Protein AF-A0A3L9ITH1-F1 (afdb_monomer_lite)

Secondary structure (DSSP, 8-state):
--------SGGG--TT-------SS-S-SSS---PPPTT----EETTEE--

InterPro domains:
  IPR026869 Gamma-glutamyl-hercynylcysteine sulfoxide hydrolase EgtC-like [PF13230] (2-49)
  IPR029055 Nucleophile aminohydrolases, N-terminal [G3DSA:3.60.20.10] (1-51)

Foldseek 3Di:
DPPLDDDDCVVVDDPPAAADDDDPDDSDDVDDDDDADPPGDWDDDRNDTPD

Structure (mmCIF, N/CA/C/O backbone):
data_AF-A0A3L9ITH1-F1
#
_entry.id   AF-A0A3L9ITH1-F1
#
loop_
_atom_site.group_PDB
_atom_site.id
_atom_site.type_symbol
_atom_site.label_atom_id
_atom_site.label_alt_id
_atom_site.label_comp_id
_atom_site.label_asym_id
_atom_site.label_entity_id
_atom_site.label_seq_id
_atom_site.pdbx_PDB_ins_code
_atom_site.Cartn_x
_atom_site.Cartn_y
_atom_site.Cartn_z
_atom_site.occupancy
_atom_site.B_iso_or_equiv
_atom_site.auth_seq_id
_atom_site.auth_comp_id
_atom_site.auth_asym_id
_atom_site.auth_atom_id
_atom_site.pdbx_PDB_model_num
ATOM 1 N N . LEU A 1 1 ? -16.937 4.695 19.702 1.00 45.75 1 LEU A N 1
ATOM 2 C CA . LEU A 1 1 ? -16.496 5.926 19.028 1.00 45.75 1 LEU A CA 1
ATOM 3 C C . LEU A 1 1 ? -15.121 5.619 18.485 1.00 45.75 1 LEU A C 1
ATOM 5 O O . LEU A 1 1 ? -14.211 5.486 19.295 1.00 45.75 1 LEU A O 1
ATOM 9 N N . ASP A 1 2 ? -15.005 5.398 17.176 1.00 53.62 2 ASP A N 1
ATOM 10 C CA . ASP A 1 2 ? -13.692 5.534 16.545 1.00 53.62 2 ASP A CA 1
ATOM 11 C C . ASP A 1 2 ? -13.255 6.978 16.777 1.00 53.62 2 ASP A C 1
ATOM 13 O O . ASP A 1 2 ? -14.060 7.902 16.641 1.00 53.62 2 ASP A O 1
ATOM 17 N N . GLN A 1 3 ? -12.036 7.155 17.275 1.00 56.47 3 GLN A N 1
ATOM 18 C CA . GLN A 1 3 ? -11.456 8.484 17.373 1.00 56.47 3 GLN A CA 1
ATOM 19 C C . GLN A 1 3 ? -11.235 8.980 15.946 1.00 56.47 3 GLN A C 1
ATOM 21 O O . GLN A 1 3 ? -10.712 8.231 15.121 1.00 56.47 3 GLN A O 1
ATOM 26 N N . ASP A 1 4 ? -11.613 10.225 15.669 1.00 65.31 4 ASP A N 1
ATOM 27 C CA . ASP A 1 4 ? -11.158 10.931 14.475 1.00 65.31 4 ASP A CA 1
ATOM 28 C C . ASP A 1 4 ? -9.636 11.109 14.608 1.00 65.31 4 ASP A C 1
ATOM 30 O O . ASP A 1 4 ? -9.147 12.071 15.201 1.00 65.31 4 ASP A O 1
ATOM 34 N N . VAL A 1 5 ? -8.880 10.101 14.166 1.00 70.38 5 VAL A N 1
ATOM 35 C CA . VAL A 1 5 ? -7.418 10.120 14.169 1.00 70.38 5 VAL A CA 1
ATOM 36 C C . VAL A 1 5 ? -6.972 10.779 12.874 1.00 70.38 5 VAL A C 1
ATOM 38 O O . VAL A 1 5 ? -7.037 10.185 11.800 1.00 70.38 5 VAL A O 1
ATOM 41 N N . GLU A 1 6 ? -6.508 12.015 12.987 1.00 73.69 6 GLU A N 1
ATOM 42 C CA . GLU A 1 6 ? -5.850 12.722 11.897 1.00 73.69 6 GLU A CA 1
ATOM 43 C C . GLU A 1 6 ? -4.352 12.392 11.920 1.00 73.69 6 GLU A C 1
ATOM 45 O O . GLU A 1 6 ? -3.676 12.584 12.933 1.00 73.69 6 GLU A O 1
ATOM 50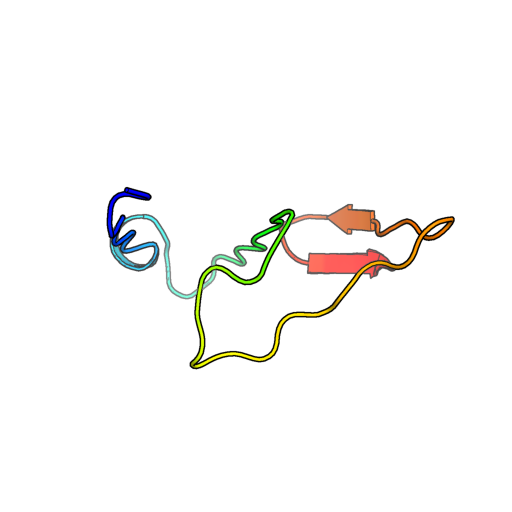 N N . ILE A 1 7 ? -3.834 11.855 10.812 1.00 76.00 7 ILE A N 1
ATOM 51 C CA . ILE A 1 7 ? -2.409 11.548 10.649 1.00 76.00 7 ILE A CA 1
ATOM 52 C C . ILE A 1 7 ? -1.865 12.383 9.497 1.00 76.00 7 ILE A C 1
ATOM 54 O O . ILE A 1 7 ? -2.215 12.160 8.339 1.00 76.00 7 ILE A O 1
ATOM 58 N N . ASP A 1 8 ? -0.967 13.312 9.814 1.00 82.19 8 ASP A N 1
ATOM 59 C CA . ASP A 1 8 ? -0.215 14.063 8.814 1.00 82.19 8 ASP A CA 1
ATOM 60 C C . ASP A 1 8 ? 1.062 13.311 8.415 1.00 82.19 8 ASP A C 1
ATOM 62 O O . ASP A 1 8 ? 2.130 13.476 9.016 1.00 82.19 8 ASP A O 1
ATOM 66 N N . PHE A 1 9 ? 0.952 12.492 7.369 1.00 81.56 9 PHE A N 1
ATOM 67 C CA . PHE A 1 9 ? 2.096 11.781 6.797 1.00 81.56 9 PHE A CA 1
ATOM 68 C C . PHE A 1 9 ? 3.125 12.722 6.169 1.00 81.56 9 PHE A C 1
ATOM 70 O O . PHE A 1 9 ? 4.306 12.385 6.155 1.00 81.56 9 PHE A O 1
ATOM 77 N N . SER A 1 10 ? 2.715 13.908 5.706 1.00 83.38 10 SER A N 1
ATOM 78 C CA . SER A 1 10 ? 3.626 14.836 5.031 1.00 83.38 10 SER A CA 1
ATOM 79 C C . SER A 1 10 ? 4.735 15.324 5.964 1.00 83.38 10 SER A C 1
ATOM 81 O O . SER A 1 10 ? 5.883 15.431 5.543 1.00 83.38 10 SER A O 1
ATOM 83 N N . SER A 1 11 ? 4.429 15.501 7.256 1.00 86.69 11 SER A N 1
ATOM 84 C CA . SER A 1 11 ? 5.413 15.841 8.294 1.00 86.69 11 SER A CA 1
ATOM 85 C C . SER A 1 11 ? 6.472 14.757 8.545 1.00 86.69 11 SER A C 1
ATOM 87 O O . SER A 1 11 ? 7.500 15.039 9.160 1.00 86.69 11 SER A O 1
ATOM 89 N N . GLN A 1 12 ? 6.227 13.524 8.092 1.00 86.88 12 GLN A N 1
ATOM 90 C CA . GLN A 1 12 ? 7.075 12.351 8.330 1.00 86.88 12 GLN A CA 1
ATOM 91 C C . GLN A 1 12 ? 7.781 11.852 7.060 1.00 86.88 12 GLN A C 1
ATOM 93 O O . GLN A 1 12 ? 8.538 10.885 7.128 1.00 86.88 12 GLN A O 1
ATOM 98 N N . THR A 1 13 ? 7.539 12.493 5.914 1.00 92.19 13 THR A N 1
ATOM 99 C CA . THR A 1 13 ? 8.041 12.069 4.600 1.00 92.19 13 THR A CA 1
ATOM 100 C C . THR A 1 13 ? 8.709 13.210 3.847 1.00 92.19 13 THR A C 1
ATOM 102 O O . THR A 1 13 ? 8.423 14.385 4.064 1.00 92.19 13 THR A O 1
ATOM 105 N N . THR A 1 14 ? 9.568 12.865 2.899 1.00 92.25 14 THR A N 1
ATOM 106 C CA . THR A 1 14 ? 10.059 13.779 1.871 1.00 92.25 14 THR A CA 1
ATOM 107 C C . THR A 1 14 ? 9.170 13.723 0.623 1.00 92.25 14 THR A C 1
ATOM 109 O O . THR A 1 14 ? 8.459 12.740 0.420 1.00 92.25 14 THR A O 1
ATOM 112 N N . PRO A 1 15 ? 9.247 14.718 -0.283 1.00 91.00 15 PRO A N 1
ATOM 113 C CA . PRO A 1 15 ? 8.512 14.683 -1.551 1.00 91.00 15 PRO A CA 1
ATOM 114 C C . PRO A 1 15 ? 8.830 13.483 -2.460 1.00 91.00 15 PRO A C 1
ATOM 116 O O . PRO A 1 15 ? 8.121 13.273 -3.439 1.00 91.00 15 PRO A O 1
ATOM 119 N N . ASN A 1 16 ? 9.903 12.737 -2.174 1.00 91.44 16 ASN A N 1
ATOM 120 C CA . ASN A 1 16 ? 10.321 11.571 -2.952 1.00 91.44 16 ASN A CA 1
AT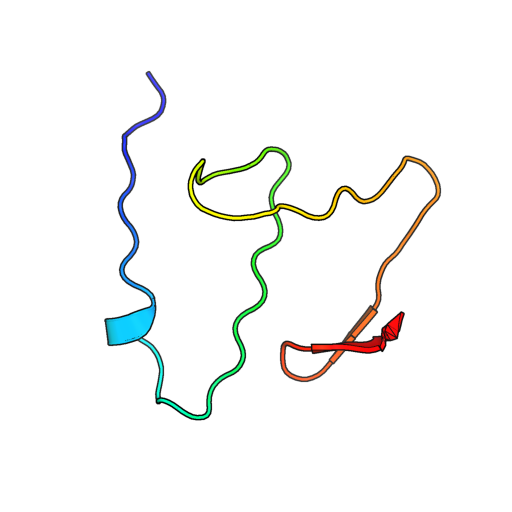OM 121 C C . ASN A 1 16 ? 9.895 10.237 -2.319 1.00 91.44 16 ASN A C 1
ATOM 123 O O . ASN A 1 16 ? 10.134 9.192 -2.921 1.00 91.44 16 ASN A O 1
ATOM 127 N N . ASP A 1 17 ? 9.318 10.247 -1.115 1.00 93.56 17 ASP A N 1
ATOM 128 C CA . ASP A 1 17 ? 8.918 9.014 -0.443 1.00 93.56 17 ASP A CA 1
ATOM 129 C C . ASP A 1 17 ? 7.592 8.496 -1.006 1.00 93.56 17 ASP A C 1
ATOM 131 O O . ASP A 1 17 ? 6.664 9.258 -1.281 1.00 93.56 17 ASP A O 1
ATOM 135 N N . VAL A 1 18 ? 7.485 7.173 -1.128 1.00 94.00 18 VAL A N 1
ATOM 136 C CA . VAL A 1 18 ? 6.242 6.495 -1.503 1.00 94.00 18 VAL A CA 1
ATOM 137 C C . VAL A 1 18 ? 5.672 5.798 -0.274 1.00 94.00 18 VAL A C 1
ATOM 139 O O . VAL A 1 18 ? 6.281 4.877 0.275 1.00 94.00 18 VAL A O 1
ATOM 142 N N . VAL A 1 19 ? 4.478 6.216 0.145 1.00 92.44 19 VAL A N 1
ATOM 143 C CA . VAL A 1 19 ? 3.751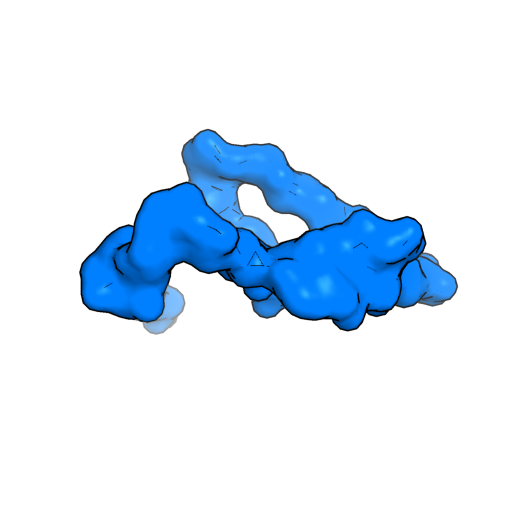 5.615 1.269 1.00 92.44 19 VAL A CA 1
ATOM 144 C C . VAL A 1 19 ? 2.523 4.880 0.749 1.00 92.44 19 VAL A C 1
ATOM 146 O O . VAL A 1 19 ? 1.632 5.479 0.153 1.00 92.44 19 VAL A O 1
ATOM 149 N N . THR A 1 20 ? 2.454 3.575 1.016 1.00 94.38 20 THR A N 1
ATOM 150 C CA . THR A 1 20 ? 1.248 2.770 0.793 1.00 94.38 20 THR A CA 1
ATOM 151 C C . THR A 1 20 ? 0.545 2.522 2.122 1.00 94.38 20 THR A C 1
ATOM 153 O O . THR A 1 20 ? 1.150 2.010 3.064 1.00 94.38 20 THR A O 1
ATOM 156 N N . VAL A 1 21 ? -0.755 2.816 2.178 1.00 92.50 21 VAL A N 1
ATOM 157 C CA . VAL A 1 21 ? -1.612 2.539 3.337 1.00 92.50 21 VAL A CA 1
ATOM 158 C C . VAL A 1 21 ? -2.467 1.303 3.060 1.00 92.50 21 VAL A C 1
ATOM 160 O O . VAL A 1 21 ? -3.137 1.215 2.033 1.00 92.50 21 VAL A O 1
ATOM 163 N N . ILE A 1 22 ? -2.461 0.343 3.988 1.00 94.38 22 ILE A N 1
ATOM 164 C CA . ILE A 1 22 ? -3.296 -0.864 3.932 1.00 94.38 22 ILE A CA 1
ATOM 165 C C . ILE A 1 22 ? -4.194 -0.873 5.167 1.00 94.38 22 ILE A C 1
ATOM 167 O O . ILE A 1 22 ? -3.705 -0.831 6.293 1.00 94.38 22 ILE A O 1
ATOM 171 N N . ALA A 1 23 ? -5.506 -0.947 4.952 1.00 93.25 23 ALA A N 1
ATOM 172 C CA . ALA A 1 23 ? -6.506 -0.949 6.013 1.00 93.25 23 ALA A CA 1
ATOM 173 C C . ALA A 1 23 ? -7.631 -1.948 5.708 1.00 93.25 23 ALA A C 1
ATOM 175 O O . ALA A 1 23 ? -7.860 -2.325 4.558 1.00 93.25 23 ALA A O 1
ATOM 176 N N . THR A 1 24 ? -8.348 -2.385 6.744 1.00 93.56 24 THR A N 1
ATOM 177 C CA . THR A 1 24 ? -9.499 -3.294 6.600 1.00 93.56 24 THR A CA 1
ATOM 178 C C . THR A 1 24 ? -10.747 -2.587 6.060 1.00 93.56 24 THR A C 1
ATOM 180 O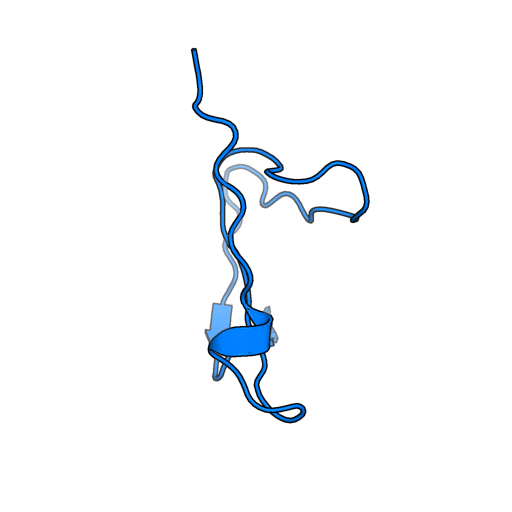 O . THR A 1 24 ? -11.650 -3.253 5.550 1.00 93.56 24 THR A O 1
ATOM 183 N N . GLN A 1 25 ? -10.797 -1.254 6.149 1.00 91.50 25 GLN A N 1
ATOM 184 C CA . GLN A 1 25 ? -11.841 -0.372 5.620 1.00 91.50 25 GLN A CA 1
ATOM 185 C C . GLN A 1 25 ? -11.209 0.963 5.172 1.00 91.50 25 GLN A C 1
ATOM 187 O O . GLN A 1 25 ? -10.145 1.311 5.689 1.00 91.50 25 GLN A O 1
ATOM 192 N N . PRO A 1 26 ? -11.824 1.711 4.233 1.00 91.38 26 PRO A N 1
ATOM 193 C CA . PRO A 1 26 ? -11.364 3.049 3.861 1.00 91.38 26 PRO A CA 1
ATOM 194 C C . PRO A 1 26 ? -11.286 3.984 5.072 1.00 91.38 26 PRO A C 1
ATOM 196 O O . PRO A 1 26 ? -12.270 4.125 5.795 1.00 91.38 26 PRO A O 1
ATOM 199 N N . LEU A 1 27 ? -10.133 4.625 5.277 1.00 87.31 27 LEU A N 1
ATOM 200 C CA . LEU A 1 27 ? -9.938 5.594 6.367 1.00 87.31 27 LEU A CA 1
ATOM 201 C C . LEU A 1 27 ? -10.340 7.018 5.961 1.00 87.31 27 LEU A C 1
ATOM 203 O O . LEU A 1 27 ? -10.646 7.847 6.811 1.00 87.31 27 LEU A O 1
ATOM 207 N N . THR A 1 28 ? -10.342 7.298 4.658 1.00 86.50 28 THR A N 1
ATOM 208 C CA . THR A 1 28 ? -10.616 8.614 4.078 1.00 86.50 28 THR A CA 1
ATOM 209 C C . THR A 1 28 ? -11.685 8.501 2.990 1.00 86.50 28 THR A C 1
ATOM 211 O O . THR A 1 28 ? -11.786 7.486 2.298 1.00 86.50 28 THR A O 1
ATOM 214 N N . GLY A 1 29 ? -12.514 9.539 2.841 1.00 85.31 29 GLY A N 1
ATOM 215 C CA . GLY A 1 29 ? -13.564 9.604 1.812 1.00 85.31 29 GLY A CA 1
ATOM 216 C C . GLY A 1 29 ? -13.189 10.423 0.573 1.00 85.31 29 GLY A C 1
ATOM 217 O O . GLY A 1 29 ? -13.938 10.441 -0.400 1.00 85.31 29 GLY A O 1
ATOM 218 N N . ASN A 1 30 ? -12.053 11.121 0.606 1.00 84.00 30 ASN A N 1
ATOM 219 C CA . ASN A 1 30 ? -11.568 12.005 -0.457 1.00 84.00 30 ASN A CA 1
ATOM 220 C C . ASN A 1 30 ? -10.603 11.312 -1.438 1.00 84.00 30 ASN A C 1
ATOM 222 O O . ASN A 1 30 ? -10.054 11.975 -2.315 1.00 84.00 30 ASN A O 1
ATOM 226 N N . GLU A 1 31 ? -10.413 9.996 -1.322 1.00 86.25 31 GLU A N 1
ATOM 227 C CA . GLU A 1 31 ? -9.483 9.212 -2.137 1.00 86.25 31 GLU A CA 1
ATOM 228 C C . GLU A 1 31 ? -10.119 7.893 -2.594 1.00 86.25 31 GLU A C 1
ATOM 230 O O . GLU A 1 31 ? -11.056 7.373 -1.985 1.00 86.25 31 GLU A O 1
ATOM 235 N N . THR A 1 32 ? -9.605 7.325 -3.689 1.00 91.44 32 THR A N 1
ATOM 236 C CA . THR A 1 32 ? -10.086 6.033 -4.198 1.00 91.44 32 THR A CA 1
ATOM 237 C C . THR A 1 32 ? -9.295 4.886 -3.576 1.00 91.44 32 THR A C 1
ATOM 239 O O . THR A 1 32 ? -8.159 4.622 -3.963 1.00 91.44 32 THR A O 1
ATOM 242 N N . TRP A 1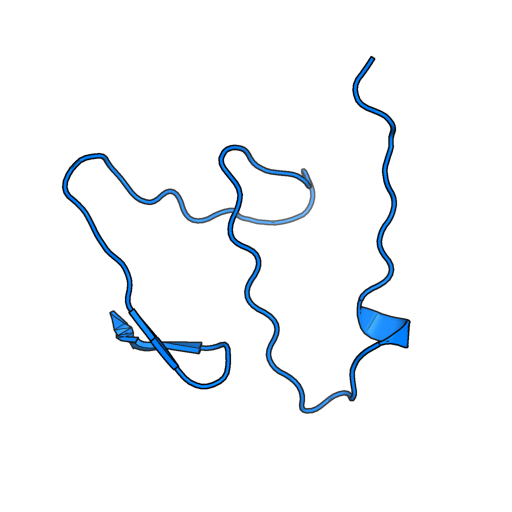 33 ? -9.921 4.158 -2.653 1.00 94.44 33 TRP A N 1
ATOM 243 C CA . TRP A 1 33 ? -9.346 2.956 -2.047 1.00 94.44 33 TRP A CA 1
ATOM 244 C C . TRP A 1 33 ? -9.467 1.737 -2.968 1.00 94.44 33 TRP A C 1
ATOM 246 O O . TRP A 1 33 ? -10.527 1.459 -3.532 1.00 94.44 33 TRP A O 1
ATOM 256 N N . GLN A 1 34 ? -8.385 0.968 -3.092 1.00 95.19 34 GLN A N 1
ATOM 257 C CA . GLN A 1 34 ? -8.344 -0.240 -3.918 1.00 95.19 34 GLN A CA 1
ATOM 258 C C . GLN A 1 34 ? -8.565 -1.487 -3.058 1.00 95.19 34 GLN A C 1
ATOM 260 O O . GLN A 1 34 ? -7.696 -1.890 -2.287 1.00 95.19 34 GLN A O 1
ATOM 265 N N . LYS A 1 35 ? -9.738 -2.114 -3.191 1.00 95.69 35 LYS A N 1
ATOM 266 C CA . LYS A 1 35 ? -10.095 -3.306 -2.414 1.00 95.69 35 LYS A CA 1
ATOM 267 C C . LYS A 1 35 ? -9.334 -4.542 -2.906 1.00 95.69 35 LYS A C 1
ATOM 269 O O . LYS A 1 35 ? -9.362 -4.848 -4.094 1.00 95.69 35 LYS A O 1
ATOM 274 N N . ILE A 1 36 ? -8.716 -5.273 -1.977 1.00 96.25 36 ILE A N 1
ATOM 275 C CA . ILE A 1 36 ? -8.159 -6.613 -2.214 1.00 96.25 36 ILE A CA 1
ATOM 276 C C . ILE A 1 36 ?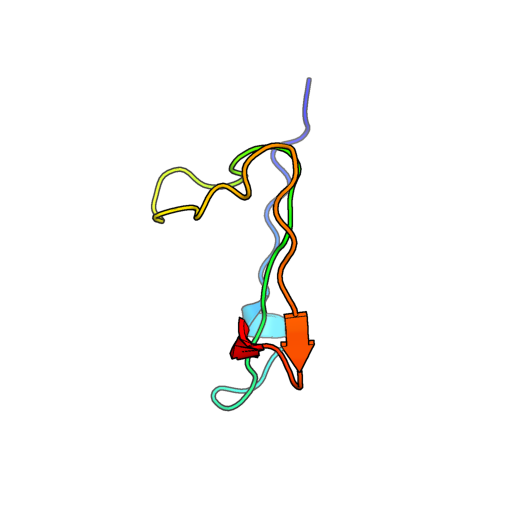 -9.266 -7.627 -1.912 1.00 96.25 36 ILE A C 1
ATOM 278 O O . ILE A 1 36 ? -9.822 -7.629 -0.810 1.00 96.25 36 ILE A O 1
ATOM 282 N N . MET A 1 37 ? -9.643 -8.438 -2.901 1.00 97.38 37 MET A N 1
ATOM 283 C CA . MET A 1 37 ? -10.758 -9.380 -2.755 1.00 97.38 37 MET A CA 1
ATOM 284 C C . MET A 1 37 ? -10.329 -10.659 -2.020 1.00 97.38 37 MET A C 1
ATOM 286 O O . MET A 1 37 ? -9.148 -11.005 -2.013 1.00 97.38 37 MET A O 1
ATOM 290 N N . PRO A 1 38 ? -11.265 -11.400 -1.396 1.00 97.44 38 PRO A N 1
ATOM 291 C CA . PRO A 1 38 ? -10.945 -12.696 -0.804 1.00 97.44 38 PRO A CA 1
ATOM 292 C C . PRO A 1 38 ? -10.259 -13.629 -1.814 1.00 97.44 38 PRO A C 1
ATOM 294 O O . PRO A 1 38 ? -10.742 -13.791 -2.932 1.00 97.44 38 PRO A O 1
ATOM 297 N N . GLY A 1 39 ? -9.144 -14.243 -1.412 1.00 97.62 39 GLY A N 1
ATOM 298 C CA . GLY A 1 39 ? -8.326 -15.101 -2.280 1.00 97.62 39 GLY A CA 1
ATOM 299 C C . GLY A 1 39 ? -7.290 -14.354 -3.127 1.00 97.62 39 GLY A C 1
ATOM 300 O O . GLY A 1 39 ? -6.443 -14.995 -3.745 1.00 97.62 39 GLY A O 1
ATOM 301 N N . GLU A 1 40 ? -7.307 -13.021 -3.128 1.00 97.31 40 GLU A N 1
ATOM 302 C CA . GLU A 1 40 ? -6.266 -12.211 -3.749 1.00 97.31 40 GLU A CA 1
ATOM 303 C C . GLU A 1 40 ? -5.143 -11.867 -2.768 1.00 97.31 40 GLU A C 1
ATOM 305 O O . GLU A 1 40 ? -5.314 -11.831 -1.549 1.00 97.31 40 GLU A O 1
ATOM 310 N N . TRP A 1 41 ? -3.984 -11.551 -3.335 1.00 96.56 41 TRP A N 1
ATOM 311 C CA . TRP A 1 41 ? -2.838 -10.997 -2.631 1.00 96.56 41 TRP A CA 1
ATOM 312 C C . TRP A 1 41 ? -2.254 -9.846 -3.449 1.00 96.56 41 TRP A C 1
ATOM 314 O O . TRP A 1 41 ? -2.550 -9.700 -4.638 1.00 96.56 41 TRP A O 1
ATOM 324 N N . ARG A 1 42 ? -1.441 -9.014 -2.800 1.00 97.56 42 ARG A N 1
ATOM 325 C CA . ARG A 1 42 ? -0.677 -7.939 -3.437 1.00 97.56 42 ARG A CA 1
ATOM 326 C C . ARG A 1 42 ? 0.747 -7.963 -2.906 1.00 97.56 42 ARG A C 1
ATOM 328 O O . ARG A 1 42 ? 0.952 -8.240 -1.724 1.00 97.56 42 ARG A O 1
ATOM 335 N N . LEU A 1 43 ? 1.713 -7.696 -3.779 1.00 97.31 43 LEU A N 1
ATOM 336 C CA . LEU A 1 43 ? 3.115 -7.534 -3.394 1.00 97.31 43 LEU A CA 1
ATOM 337 C C . LEU A 1 43 ? 3.462 -6.055 -3.428 1.00 97.31 43 LEU A C 1
ATOM 339 O O . LEU A 1 43 ? 3.195 -5.379 -4.419 1.00 97.31 43 LEU A O 1
ATOM 343 N N . PHE A 1 44 ? 4.109 -5.587 -2.367 1.00 97.31 44 PHE A N 1
ATOM 344 C CA . PHE A 1 44 ? 4.638 -4.236 -2.292 1.00 97.31 44 PHE A CA 1
ATOM 345 C C . PHE A 1 44 ? 6.153 -4.281 -2.135 1.00 97.31 44 PHE A C 1
ATOM 347 O O . PHE A 1 44 ? 6.680 -5.093 -1.374 1.00 97.31 44 PHE A O 1
ATOM 354 N N . CYS A 1 45 ? 6.848 -3.408 -2.854 1.00 97.31 45 CYS A N 1
ATOM 355 C CA . CYS A 1 45 ? 8.289 -3.231 -2.750 1.00 97.31 45 CYS A CA 1
ATOM 356 C C . CYS A 1 45 ? 8.588 -1.736 -2.781 1.00 97.31 45 CYS A C 1
ATOM 358 O O . CYS A 1 45 ? 8.080 -1.035 -3.650 1.00 97.31 45 CYS A O 1
ATOM 360 N N . LEU A 1 46 ? 9.379 -1.249 -1.820 1.00 96.19 46 LEU A N 1
ATOM 361 C CA . LEU A 1 46 ? 9.741 0.173 -1.709 1.00 96.19 46 LEU A CA 1
ATOM 362 C C . LEU A 1 46 ? 8.527 1.124 -1.726 1.00 96.19 46 LEU A C 1
ATOM 364 O O . LEU A 1 46 ? 8.582 2.204 -2.296 1.00 96.19 46 LEU A O 1
ATOM 368 N N . GLY A 1 47 ? 7.415 0.704 -1.116 1.00 94.88 47 GLY A N 1
ATOM 369 C CA . GLY A 1 47 ? 6.185 1.498 -1.066 1.00 94.88 47 GLY A CA 1
ATOM 370 C C . GLY A 1 47 ? 5.304 1.402 -2.314 1.00 94.88 47 GLY A C 1
ATOM 371 O O . GLY A 1 47 ? 4.168 1.854 -2.255 1.00 94.88 47 GLY A O 1
ATOM 372 N N . GLU A 1 48 ? 5.746 0.762 -3.399 1.00 96.38 48 GLU A N 1
ATOM 373 C CA . GLU A 1 48 ? 4.968 0.607 -4.633 1.00 96.38 48 GLU A CA 1
ATOM 374 C C . GLU A 1 48 ? 4.319 -0.775 -4.760 1.00 96.38 48 GLU A C 1
ATOM 376 O O . GLU A 1 48 ? 4.864 -1.785 -4.306 1.00 96.38 48 GLU A O 1
ATOM 381 N N . ARG A 1 49 ? 3.153 -0.836 -5.418 1.00 95.25 49 ARG A N 1
ATOM 382 C CA . ARG A 1 49 ? 2.456 -2.091 -5.733 1.00 95.25 49 ARG A CA 1
ATOM 383 C C . ARG A 1 49 ? 3.069 -2.751 -6.968 1.00 95.25 49 ARG A C 1
ATOM 385 O O . ARG A 1 49 ? 2.978 -2.210 -8.065 1.00 95.25 49 ARG A O 1
ATOM 392 N N . VAL A 1 50 ? 3.610 -3.951 -6.792 1.00 96.81 50 VAL A N 1
ATOM 393 C CA . VAL A 1 50 ? 4.261 -4.745 -7.848 1.00 96.81 50 VAL A CA 1
ATOM 394 C C . VAL A 1 50 ? 3.269 -5.666 -8.569 1.00 96.81 50 VAL A C 1
ATOM 396 O O . VAL A 1 50 ? 3.382 -5.864 -9.777 1.00 96.81 50 VAL A O 1
ATOM 399 N N . VAL A 1 51 ? 2.299 -6.222 -7.832 1.00 88.62 51 VAL A N 1
ATOM 400 C CA . VAL A 1 51 ? 1.227 -7.117 -8.316 1.00 88.62 51 VAL A CA 1
ATOM 401 C C . VAL A 1 51 ? -0.064 -6.741 -7.619 1.00 88.62 51 VAL A C 1
ATOM 403 O O . VAL A 1 51 ? 0.017 -6.542 -6.383 1.00 88.62 51 VAL A O 1
#

Organism: Escherichia coli (NCBI:txid562)

Sequence (51 aa):
LDQDVEIDFSSQTTPNDVVTVIATQPLTGNETWQKIMPGEWRLFCLGERVV

pLDDT: mean 88.35, std 11.64, range [45.75, 97.62]

Radius of gyration: 13.16 Å; chains: 1; bounding box: 27×31×27 Å